Protein AF-A0A371G1U4-F1 (afdb_monomer_lite)

Organism: Mucuna pruriens (NCBI:txid157652)

Structure (mmCIF, N/CA/C/O backbone):
data_AF-A0A371G1U4-F1
#
_entry.id   AF-A0A371G1U4-F1
#
loop_
_atom_site.group_PDB
_atom_site.id
_atom_site.type_symbol
_atom_site.label_atom_id
_atom_site.label_alt_id
_atom_site.label_comp_id
_atom_site.label_asym_id
_atom_site.label_entity_id
_atom_site.label_seq_id
_atom_site.pdbx_PDB_ins_code
_atom_site.Cartn_x
_atom_site.Cartn_y
_atom_site.Cartn_z
_atom_site.occupancy
_atom_site.B_iso_or_equiv
_atom_site.auth_seq_id
_atom_site.auth_comp_id
_atom_site.auth_asym_id
_atom_site.auth_atom_id
_atom_site.pdbx_PDB_model_num
ATOM 1 N N . MET A 1 1 ? -24.565 3.440 28.692 1.00 75.19 1 MET A N 1
ATOM 2 C CA . MET A 1 1 ? -25.276 4.224 27.657 1.00 75.19 1 MET A CA 1
ATOM 3 C C . MET A 1 1 ? -24.361 4.629 26.493 1.00 75.19 1 MET A C 1
ATOM 5 O O . MET A 1 1 ? -24.638 4.225 25.372 1.00 75.19 1 MET A O 1
ATOM 9 N N . CYS A 1 2 ? -23.223 5.297 26.731 1.00 78.81 2 CYS A N 1
ATOM 10 C CA . CYS A 1 2 ? -22.341 5.821 25.668 1.00 78.81 2 CYS A CA 1
ATOM 11 C C . CYS A 1 2 ? -21.841 4.784 24.643 1.00 78.81 2 CYS A C 1
ATOM 13 O O . CYS A 1 2 ? -21.808 5.068 23.454 1.00 78.81 2 CYS A O 1
ATOM 15 N N . LEU A 1 3 ? -21.502 3.560 25.070 1.00 81.44 3 LEU A N 1
ATOM 16 C CA . LEU A 1 3 ? -21.032 2.504 24.158 1.00 81.44 3 LEU A CA 1
ATOM 17 C C . LEU A 1 3 ? -22.081 2.119 23.097 1.00 81.44 3 LEU A C 1
ATOM 19 O O . LEU A 1 3 ? -21.722 1.822 21.965 1.00 81.44 3 LEU A O 1
ATOM 23 N N . ILE A 1 4 ? -23.366 2.117 23.463 1.00 82.31 4 ILE A N 1
ATOM 24 C CA . ILE A 1 4 ? -24.468 1.759 22.555 1.00 82.31 4 ILE A CA 1
ATOM 25 C C . ILE A 1 4 ? -24.663 2.863 21.512 1.00 82.31 4 ILE A C 1
ATOM 27 O O . ILE A 1 4 ? -24.871 2.565 20.341 1.00 82.31 4 ILE A O 1
ATOM 31 N N . ILE A 1 5 ? -24.538 4.125 21.931 1.00 83.19 5 ILE A N 1
ATOM 32 C CA . ILE A 1 5 ? -24.633 5.294 21.048 1.00 83.19 5 ILE A CA 1
ATOM 33 C C . ILE A 1 5 ? -23.478 5.282 20.040 1.00 83.19 5 ILE A C 1
ATOM 35 O O . ILE A 1 5 ? -23.730 5.329 18.842 1.00 83.19 5 ILE A O 1
ATOM 39 N N . ILE A 1 6 ? -22.235 5.101 20.507 1.00 81.94 6 ILE A N 1
ATOM 40 C CA . ILE A 1 6 ? -21.044 5.042 19.641 1.00 81.94 6 ILE A CA 1
ATOM 41 C C . ILE A 1 6 ? -21.136 3.875 18.639 1.00 81.94 6 ILE A C 1
ATOM 43 O O . ILE A 1 6 ? -20.792 4.022 17.470 1.00 81.94 6 ILE A O 1
ATOM 47 N N . LYS A 1 7 ? -21.631 2.706 19.066 1.00 78.56 7 LYS A N 1
ATOM 48 C CA . LYS A 1 7 ? -21.824 1.554 18.168 1.00 78.56 7 LYS A CA 1
ATOM 49 C C . LYS A 1 7 ? -22.909 1.779 17.114 1.00 78.56 7 LYS A C 1
ATOM 51 O O . LYS A 1 7 ? -22.783 1.250 16.016 1.00 78.56 7 LYS A O 1
ATOM 56 N N . ARG A 1 8 ? -23.963 2.534 17.444 1.00 81.56 8 ARG A N 1
ATOM 57 C CA . ARG A 1 8 ? -25.035 2.901 16.504 1.00 81.56 8 ARG A CA 1
ATOM 58 C C . ARG A 1 8 ? -24.623 3.997 15.525 1.00 81.56 8 ARG A C 1
ATOM 60 O O . ARG A 1 8 ? -25.151 4.026 14.425 1.00 81.56 8 ARG A O 1
ATOM 67 N N . SER A 1 9 ? -23.696 4.879 15.903 1.00 79.69 9 SER A N 1
ATOM 68 C CA . SER A 1 9 ? -23.159 5.906 14.998 1.00 79.69 9 SER A CA 1
ATOM 69 C C . SER A 1 9 ? -22.166 5.361 13.967 1.00 79.69 9 SER A C 1
ATOM 71 O O . SER A 1 9 ? -21.823 6.061 13.022 1.00 79.69 9 SER A O 1
ATOM 73 N N . ILE A 1 10 ? -21.677 4.133 14.145 1.00 79.94 10 ILE A N 1
ATOM 74 C CA . ILE A 1 10 ? -20.788 3.475 13.185 1.00 79.94 10 ILE A CA 1
ATOM 75 C C . ILE A 1 10 ? -21.635 2.768 12.130 1.00 79.94 10 ILE A C 1
ATOM 77 O O . ILE A 1 10 ? -22.600 2.090 12.478 1.00 79.94 10 ILE A O 1
ATOM 81 N N . LEU A 1 11 ? -21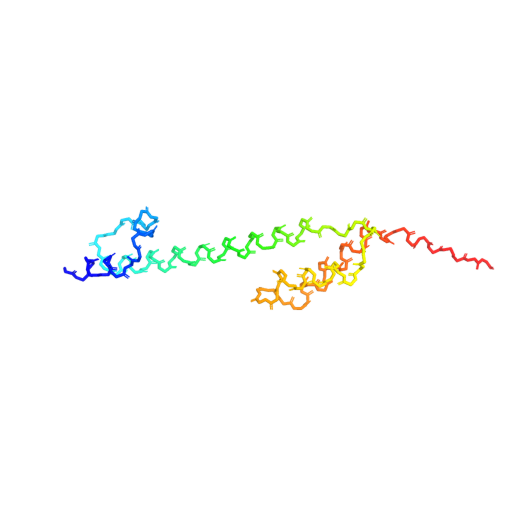.243 2.905 10.856 1.00 71.75 11 LEU A N 1
ATOM 82 C CA . LEU A 1 11 ? -21.889 2.230 9.727 1.00 71.75 11 LEU A CA 1
ATOM 83 C C . LEU A 1 11 ? -22.078 0.735 10.034 1.00 71.75 11 LEU A C 1
ATOM 85 O O . LEU A 1 11 ? -21.127 0.065 10.443 1.00 71.75 11 LEU A O 1
ATOM 89 N N . GLU A 1 12 ? -23.273 0.199 9.778 1.00 73.00 12 GLU A N 1
ATOM 90 C CA . GLU A 1 12 ? -23.602 -1.210 10.054 1.00 73.00 12 GLU A CA 1
ATOM 91 C C . GLU A 1 12 ? -22.614 -2.189 9.399 1.00 73.00 12 GLU A C 1
ATOM 93 O O . GLU A 1 12 ? -22.251 -3.197 10.004 1.00 73.00 12 GLU A O 1
ATOM 98 N N . ALA A 1 13 ? -22.074 -1.834 8.227 1.00 67.12 13 ALA A N 1
ATOM 99 C CA . ALA A 1 13 ? -21.056 -2.605 7.511 1.00 67.12 13 ALA A CA 1
ATOM 100 C C . ALA A 1 13 ? -19.767 -2.865 8.321 1.00 67.12 13 ALA A C 1
ATOM 102 O O . ALA A 1 13 ? -19.067 -3.842 8.060 1.00 67.12 13 ALA A O 1
ATOM 103 N N . PHE A 1 14 ? -19.453 -2.028 9.316 1.00 68.50 14 PHE A N 1
ATOM 104 C CA . PHE A 1 14 ? -18.262 -2.169 10.160 1.00 68.50 14 PHE A CA 1
ATOM 105 C C . PHE A 1 14 ? -18.549 -2.823 11.519 1.00 68.50 14 PHE A C 1
ATOM 107 O O . PHE A 1 14 ? -17.615 -3.157 12.249 1.00 68.50 14 PHE A O 1
ATOM 114 N N . GLN A 1 15 ? -19.817 -3.044 11.889 1.00 70.31 15 GLN A N 1
ATOM 115 C CA . GLN A 1 15 ? -20.154 -3.617 13.201 1.00 70.31 15 GLN A CA 1
ATOM 116 C C . GLN A 1 15 ? -19.622 -5.043 13.392 1.00 70.31 15 GLN A C 1
ATOM 118 O O . GLN A 1 15 ? -19.302 -5.418 14.521 1.00 70.31 15 GLN A O 1
ATOM 123 N N . GLY A 1 16 ? -19.508 -5.827 12.315 1.00 71.12 16 GLY A N 1
ATOM 124 C CA . GLY A 1 16 ? -18.978 -7.194 12.363 1.00 71.12 16 GLY A CA 1
ATOM 125 C C . GLY A 1 16 ? -17.452 -7.270 12.472 1.00 71.12 16 GLY A C 1
ATOM 126 O O . GLY A 1 16 ? -16.920 -8.247 12.994 1.00 71.12 16 GLY A O 1
ATOM 127 N N . SER A 1 17 ? -16.749 -6.235 12.013 1.00 72.25 17 SER A N 1
ATOM 128 C CA . SER A 1 17 ? -15.285 -6.188 11.916 1.00 72.25 17 SER A CA 1
ATOM 129 C C . SER A 1 17 ? -14.612 -5.583 13.153 1.00 72.25 17 SER A C 1
ATOM 131 O O . SER A 1 17 ? -13.418 -5.789 13.363 1.00 72.25 17 SER A O 1
ATOM 133 N N . ILE A 1 18 ? -15.359 -4.869 14.005 1.00 70.81 18 ILE A N 1
ATOM 134 C CA . ILE A 1 18 ? -14.806 -4.207 15.194 1.00 70.81 18 ILE A CA 1
ATOM 135 C C . ILE A 1 18 ? -14.816 -5.160 16.403 1.00 70.81 18 ILE A C 1
ATOM 137 O O . ILE A 1 18 ? -15.871 -5.682 16.780 1.00 70.81 18 ILE A O 1
ATOM 141 N N . PRO A 1 19 ? -13.679 -5.351 17.101 1.00 71.06 19 PRO A N 1
ATOM 142 C CA . PRO A 1 19 ? -13.620 -6.263 18.234 1.00 71.06 19 PRO A CA 1
ATOM 143 C C . PRO A 1 19 ? -14.512 -5.805 19.396 1.00 71.06 19 PRO A C 1
ATOM 145 O O . PRO A 1 19 ? -14.546 -4.625 19.762 1.00 71.06 19 PRO A O 1
ATOM 148 N N . LYS A 1 20 ? -15.179 -6.758 20.062 1.00 74.62 20 LYS A N 1
ATOM 149 C CA . LYS A 1 20 ? -16.008 -6.468 21.243 1.00 74.62 20 LYS A CA 1
ATOM 150 C C . LYS A 1 20 ? -15.188 -5.767 22.340 1.00 74.62 20 LYS A C 1
ATOM 152 O O . LYS A 1 20 ? -14.015 -6.069 22.600 1.00 74.62 20 LYS A O 1
ATOM 157 N N . SER A 1 21 ? -15.830 -4.823 23.017 1.00 79.00 21 SER A N 1
ATOM 158 C CA . SER A 1 21 ? -15.273 -4.097 24.155 1.00 79.00 21 SER A CA 1
ATOM 159 C C . SER A 1 21 ? -16.346 -3.866 25.216 1.00 79.00 21 SER A C 1
ATOM 161 O O . SER A 1 21 ? -17.538 -3.772 24.921 1.00 79.00 21 SER A O 1
ATOM 163 N N . GLN A 1 22 ? -15.893 -3.804 26.466 1.00 82.25 22 GLN A N 1
ATOM 164 C CA . GLN A 1 22 ? -16.744 -3.710 27.652 1.00 82.25 22 GLN A CA 1
ATOM 165 C C . GLN A 1 22 ? -16.959 -2.254 28.105 1.00 82.25 22 GLN A C 1
ATOM 167 O O . GLN A 1 22 ? -17.875 -1.971 28.867 1.00 82.25 22 GLN A O 1
ATOM 172 N N . SER A 1 23 ? -16.135 -1.315 27.620 1.00 86.06 23 SER A N 1
ATOM 173 C CA . SER A 1 23 ? -16.239 0.117 27.919 1.00 86.06 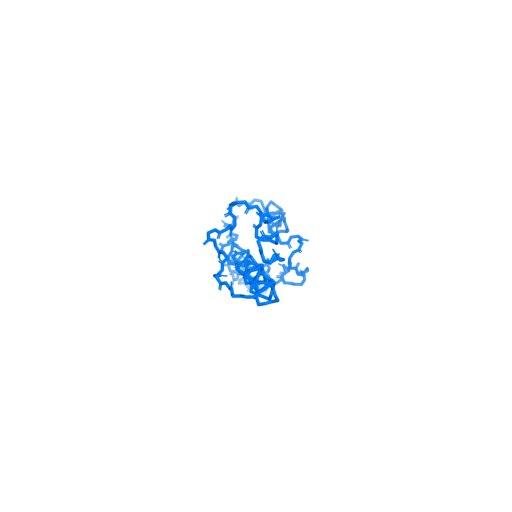23 SER A CA 1
ATOM 174 C C . SER A 1 23 ? -16.103 0.971 26.658 1.00 86.06 23 SER A C 1
ATOM 176 O O . SER A 1 23 ? -15.425 0.585 25.704 1.00 86.06 23 SER A O 1
ATOM 178 N N . ALA A 1 24 ? -16.722 2.156 26.670 1.00 83.69 24 ALA A N 1
ATOM 179 C CA . ALA A 1 24 ? -16.670 3.114 25.561 1.00 83.69 24 ALA A CA 1
ATOM 180 C C . ALA A 1 24 ? -15.232 3.550 25.233 1.00 83.69 24 ALA A C 1
ATOM 182 O O . ALA A 1 24 ? -14.843 3.567 24.073 1.00 83.69 24 ALA A O 1
ATOM 183 N N . ARG A 1 25 ? -14.401 3.803 26.251 1.00 85.88 25 ARG A N 1
ATOM 184 C CA . ARG A 1 25 ? -12.993 4.175 26.046 1.00 85.88 25 ARG A CA 1
ATOM 185 C C . ARG A 1 25 ? -12.195 3.063 25.360 1.00 85.88 25 ARG A C 1
ATOM 187 O O . ARG A 1 25 ? -11.500 3.321 24.387 1.00 85.88 25 ARG A O 1
ATOM 194 N N . LYS A 1 26 ? -12.333 1.811 25.819 1.00 86.94 26 LYS A N 1
ATOM 195 C CA . LYS A 1 26 ? -11.669 0.656 25.184 1.00 86.94 26 LYS A CA 1
ATOM 196 C C . LYS A 1 26 ? -12.181 0.414 23.763 1.00 86.94 26 LYS A C 1
ATOM 198 O O . LYS A 1 26 ? -11.428 -0.072 22.931 1.00 86.94 26 LYS A O 1
ATOM 203 N N . PHE A 1 27 ? -13.452 0.716 23.497 1.00 85.56 27 PHE A N 1
ATOM 204 C CA . PHE A 1 27 ? -14.015 0.649 22.152 1.00 85.56 27 PHE A CA 1
ATOM 205 C C .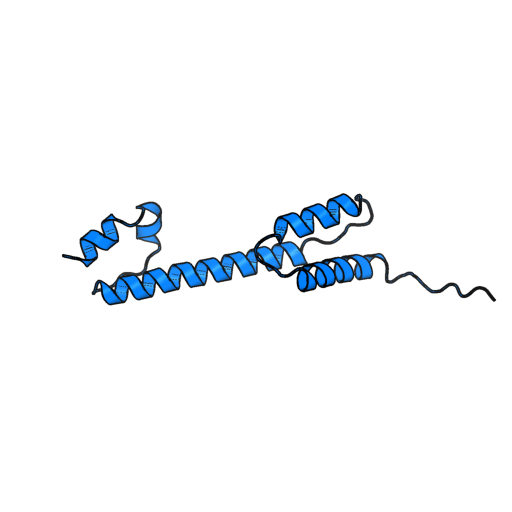 PHE A 1 27 ? -13.324 1.626 21.203 1.00 85.56 27 PHE A C 1
ATOM 207 O O . PHE A 1 27 ? -12.851 1.195 20.161 1.00 85.56 27 PHE A O 1
ATOM 214 N N . LEU A 1 28 ? -13.221 2.901 21.589 1.00 85.19 28 LEU A N 1
ATOM 215 C CA . LEU A 1 28 ? -12.608 3.938 20.757 1.00 85.19 28 LEU A CA 1
ATOM 216 C C . LEU A 1 28 ? -11.139 3.634 20.451 1.00 85.19 28 LEU A C 1
ATOM 218 O O . LEU A 1 28 ? -10.747 3.706 19.296 1.00 85.19 28 LEU A O 1
ATOM 222 N N . ILE A 1 29 ? -10.368 3.183 21.447 1.00 86.94 29 ILE A N 1
ATOM 223 C CA . ILE A 1 29 ? -8.962 2.788 21.244 1.00 86.94 29 ILE A CA 1
ATOM 224 C C . ILE A 1 29 ? -8.853 1.645 20.222 1.00 86.94 29 ILE A C 1
ATOM 226 O O . ILE A 1 29 ? -8.019 1.684 19.325 1.00 86.94 29 ILE A O 1
ATOM 230 N N . LYS A 1 30 ? -9.703 0.615 20.336 1.00 83.44 30 LYS A N 1
ATOM 231 C CA . LYS A 1 30 ? -9.703 -0.511 19.387 1.00 83.44 30 LYS A CA 1
ATOM 232 C C . LYS A 1 30 ? -10.186 -0.104 17.997 1.00 83.44 30 LYS A C 1
ATOM 234 O O . LYS A 1 30 ? -9.711 -0.654 17.012 1.00 83.44 30 LYS A O 1
ATOM 239 N N . PHE A 1 31 ? -11.146 0.812 17.930 1.00 82.88 31 PHE A N 1
ATOM 240 C CA . PHE A 1 31 ? -11.664 1.354 16.683 1.00 82.88 31 PHE A CA 1
ATOM 241 C C . PHE A 1 31 ? -10.562 2.116 15.947 1.00 82.88 31 PHE A C 1
ATOM 243 O O . PHE A 1 31 ? -10.247 1.772 14.819 1.00 82.88 31 PHE A O 1
ATOM 250 N N . GLU A 1 32 ? -9.893 3.051 16.617 1.00 83.62 32 GLU A N 1
ATOM 251 C CA . GLU A 1 32 ? -8.739 3.777 16.080 1.00 83.62 32 GLU A CA 1
ATOM 252 C C . GLU A 1 32 ? -7.645 2.820 15.580 1.00 83.62 32 GLU A C 1
ATOM 254 O O . GLU A 1 32 ? -7.251 2.888 14.419 1.00 83.62 32 GLU A O 1
ATOM 259 N N . GLN A 1 33 ? -7.245 1.842 16.402 1.00 83.75 33 GLN A N 1
ATOM 260 C CA . GLN A 1 33 ? -6.264 0.823 16.011 1.00 83.75 33 GLN A CA 1
ATOM 261 C C . GLN A 1 33 ? -6.686 0.020 14.775 1.00 83.75 33 GLN A C 1
ATOM 263 O O . GLN A 1 33 ? -5.844 -0.274 13.929 1.00 83.75 33 GLN A O 1
ATOM 268 N N . PHE A 1 34 ? -7.966 -0.340 14.658 1.00 81.62 34 PHE A N 1
ATOM 269 C CA . PHE A 1 34 ? -8.490 -1.057 13.496 1.00 81.62 34 PHE A CA 1
ATOM 270 C C . PHE A 1 34 ? -8.318 -0.236 12.211 1.00 81.62 34 PHE A C 1
ATOM 272 O O . PHE A 1 34 ? -7.827 -0.769 11.216 1.00 81.62 34 PHE A O 1
ATOM 279 N N . PHE A 1 35 ? -8.627 1.064 12.245 1.00 75.88 35 PHE A N 1
ATOM 280 C CA . PHE A 1 35 ? -8.419 1.954 11.098 1.00 75.88 35 PHE A CA 1
ATOM 281 C C . PHE A 1 35 ? -6.935 2.161 10.784 1.00 75.88 35 PHE A C 1
ATOM 283 O O . PHE A 1 35 ? -6.559 2.064 9.621 1.00 75.88 35 PHE A O 1
ATOM 290 N N . THR A 1 36 ? -6.074 2.330 11.791 1.00 80.31 36 THR A N 1
ATOM 291 C CA . THR A 1 36 ? -4.621 2.450 11.576 1.00 80.31 36 THR A CA 1
ATOM 292 C C . THR A 1 36 ? -4.008 1.176 10.979 1.00 80.31 36 THR A C 1
ATOM 294 O O . THR A 1 36 ? -3.099 1.249 10.152 1.00 80.31 36 THR A O 1
ATOM 297 N N . ILE A 1 37 ? -4.475 -0.013 11.382 1.00 75.75 37 ILE A N 1
ATOM 298 C CA . ILE A 1 37 ? -4.032 -1.288 10.791 1.00 75.75 37 ILE A CA 1
ATOM 299 C C . ILE A 1 37 ? -4.483 -1.383 9.332 1.00 75.75 37 ILE A C 1
ATOM 301 O O . ILE A 1 37 ? -3.688 -1.781 8.481 1.00 75.75 37 ILE A O 1
ATOM 305 N N . ASN A 1 38 ? -5.727 -0.999 9.038 1.00 75.69 38 ASN A N 1
ATOM 306 C CA . ASN A 1 38 ? -6.246 -1.006 7.674 1.00 75.69 38 ASN A CA 1
ATOM 307 C C . ASN A 1 38 ? -5.495 -0.018 6.772 1.00 75.69 38 ASN A C 1
ATOM 309 O O . ASN A 1 38 ? -5.101 -0.395 5.676 1.00 75.69 38 ASN A O 1
ATOM 313 N N . GLU A 1 39 ? -5.210 1.192 7.253 1.00 80.25 39 GLU A N 1
ATOM 314 C CA . GLU A 1 39 ? -4.417 2.193 6.531 1.00 80.25 39 GLU A CA 1
ATOM 315 C C . GLU A 1 39 ? -3.011 1.662 6.204 1.00 80.25 39 GLU A C 1
ATOM 317 O O . GLU A 1 39 ? -2.556 1.733 5.062 1.00 80.25 39 GLU A O 1
ATOM 322 N N . LYS A 1 40 ? -2.343 1.013 7.170 1.00 80.31 40 LYS A N 1
ATOM 323 C CA . LYS A 1 40 ? -1.057 0.337 6.926 1.00 80.31 40 LYS A CA 1
ATOM 324 C C . LYS A 1 40 ? -1.180 -0.789 5.898 1.00 80.31 40 LYS A C 1
ATOM 326 O O . LYS A 1 40 ? -0.304 -0.929 5.046 1.00 80.31 40 LYS A O 1
ATOM 331 N N . ALA A 1 41 ? -2.240 -1.592 5.964 1.00 81.38 41 ALA A N 1
ATOM 332 C CA . ALA A 1 41 ? -2.480 -2.673 5.011 1.00 81.38 41 ALA A CA 1
ATOM 333 C C . ALA A 1 41 ? -2.744 -2.140 3.593 1.00 81.38 41 ALA A C 1
ATOM 335 O O . ALA A 1 41 ? -2.267 -2.727 2.620 1.00 81.38 41 ALA A O 1
ATOM 336 N N . GLU A 1 42 ? -3.444 -1.013 3.465 1.00 83.38 42 GLU A N 1
ATOM 337 C CA . GLU A 1 42 ? -3.676 -0.330 2.193 1.00 83.38 42 GLU A CA 1
ATOM 338 C C . GLU A 1 42 ? -2.372 0.185 1.581 1.00 83.38 42 GLU A C 1
ATOM 340 O O . GLU A 1 42 ? -2.106 -0.096 0.409 1.00 83.38 42 GLU A O 1
ATOM 345 N N . VAL A 1 43 ? -1.521 0.840 2.379 1.00 85.50 43 VAL A N 1
ATOM 346 C CA . VAL A 1 43 ? -0.191 1.295 1.941 1.00 85.50 43 VAL A CA 1
ATOM 347 C C . VAL A 1 43 ? 0.681 0.107 1.517 1.00 85.50 43 VAL A C 1
ATOM 349 O O . VAL A 1 43 ? 1.288 0.138 0.447 1.00 85.50 43 VAL A O 1
ATOM 352 N N . ILE A 1 44 ? 0.710 -0.985 2.292 1.00 86.00 44 ILE A N 1
ATOM 353 C CA . ILE A 1 44 ? 1.467 -2.202 1.941 1.00 86.00 44 ILE A CA 1
ATOM 354 C C . ILE A 1 44 ? 0.944 -2.825 0.637 1.00 86.00 44 ILE A C 1
ATOM 356 O O . ILE A 1 44 ? 1.734 -3.225 -0.219 1.00 86.00 44 ILE A O 1
ATOM 360 N N . ASN A 1 45 ? -0.375 -2.887 0.447 1.00 88.50 45 ASN A N 1
ATOM 361 C CA . ASN A 1 45 ? -0.985 -3.410 -0.776 1.00 88.50 45 ASN A CA 1
ATOM 362 C C . ASN A 1 45 ? -0.655 -2.536 -1.997 1.00 88.50 45 ASN A C 1
ATOM 364 O O . ASN A 1 45 ? -0.372 -3.051 -3.081 1.00 88.50 45 ASN A O 1
ATOM 368 N N . LEU A 1 46 ? -0.656 -1.211 -1.836 1.00 87.69 46 LEU A N 1
ATOM 369 C CA . LEU A 1 46 ? -0.264 -0.284 -2.897 1.00 87.69 46 LEU A CA 1
ATOM 370 C C . LEU A 1 46 ? 1.226 -0.406 -3.232 1.00 87.69 46 LEU A C 1
ATOM 372 O O . LEU A 1 46 ? 1.567 -0.494 -4.412 1.00 87.69 46 LEU A O 1
ATOM 376 N N . LEU A 1 47 ? 2.095 -0.553 -2.230 1.00 86.50 47 LEU A N 1
ATOM 377 C CA . LEU A 1 47 ? 3.516 -0.834 -2.439 1.00 86.50 47 LEU A CA 1
ATOM 378 C C . LEU A 1 47 ? 3.732 -2.163 -3.182 1.00 86.50 47 LEU A C 1
ATOM 380 O O . LEU A 1 47 ? 4.503 -2.222 -4.140 1.00 86.50 47 LEU A O 1
ATOM 384 N N . ALA A 1 48 ? 3.009 -3.220 -2.804 1.00 88.06 48 ALA A N 1
ATOM 385 C CA . ALA A 1 48 ? 3.075 -4.513 -3.482 1.00 88.06 48 ALA A CA 1
ATOM 386 C C . ALA A 1 48 ? 2.641 -4.410 -4.957 1.00 88.06 48 ALA A C 1
ATOM 388 O O . ALA A 1 48 ? 3.286 -4.987 -5.838 1.00 88.06 48 ALA A O 1
ATOM 389 N N . LYS A 1 49 ? 1.590 -3.631 -5.251 1.00 88.25 49 LYS A N 1
ATOM 390 C CA . LYS A 1 49 ? 1.154 -3.346 -6.629 1.00 88.25 49 LYS A CA 1
ATOM 391 C C . LYS A 1 49 ? 2.215 -2.578 -7.416 1.00 88.25 49 LYS A C 1
ATOM 393 O O . LYS A 1 49 ? 2.471 -2.951 -8.559 1.00 88.25 49 LYS A O 1
ATOM 398 N N . LEU A 1 50 ? 2.851 -1.567 -6.818 1.00 87.69 50 LEU A N 1
ATOM 399 C CA . LEU A 1 50 ? 3.939 -0.812 -7.453 1.00 87.69 50 LEU A CA 1
ATOM 400 C C . LEU A 1 50 ? 5.118 -1.719 -7.808 1.00 87.69 50 LEU A C 1
ATOM 402 O O . LEU A 1 50 ? 5.555 -1.723 -8.952 1.00 87.69 50 LEU A O 1
ATOM 406 N N . ILE A 1 51 ? 5.590 -2.540 -6.868 1.00 84.62 51 ILE A N 1
ATOM 407 C CA . ILE A 1 51 ? 6.725 -3.452 -7.094 1.00 84.62 51 ILE A CA 1
ATOM 408 C C . ILE A 1 51 ? 6.384 -4.524 -8.147 1.00 84.62 51 ILE A C 1
ATOM 410 O O . ILE A 1 51 ? 7.235 -4.931 -8.939 1.00 84.62 51 ILE A O 1
ATOM 414 N N . SER A 1 52 ? 5.130 -4.983 -8.185 1.00 85.44 52 SER A N 1
ATOM 415 C CA . SER A 1 52 ? 4.654 -5.955 -9.178 1.00 85.44 52 SER A CA 1
ATOM 416 C C . SER A 1 52 ? 4.513 -5.355 -10.585 1.00 85.44 52 SER A C 1
ATOM 418 O O . SER A 1 52 ? 4.636 -6.068 -11.590 1.00 85.44 52 SER A O 1
ATOM 420 N N . MET A 1 53 ? 4.281 -4.042 -10.691 1.00 84.31 53 MET A N 1
ATOM 421 C CA . MET A 1 53 ? 4.239 -3.340 -11.971 1.00 84.31 53 MET A CA 1
ATOM 422 C C . MET A 1 53 ? 5.637 -3.269 -12.583 1.00 84.31 53 MET A C 1
ATOM 424 O O . MET A 1 53 ? 6.378 -2.321 -12.390 1.00 84.31 53 MET A O 1
ATOM 428 N N . LYS A 1 54 ? 5.974 -4.268 -13.398 1.00 80.44 54 LYS A N 1
ATOM 429 C CA . LYS A 1 54 ? 7.178 -4.241 -14.233 1.00 80.44 54 LYS A CA 1
ATOM 430 C C . LYS A 1 54 ? 6.908 -3.516 -15.547 1.00 80.44 54 LYS A C 1
ATOM 432 O O . LYS A 1 54 ? 5.867 -3.725 -16.190 1.00 80.44 54 LYS A O 1
ATOM 437 N N . TYR A 1 55 ? 7.875 -2.714 -15.990 1.00 80.94 55 TYR A N 1
ATOM 438 C CA . TYR A 1 55 ? 7.942 -2.308 -17.391 1.00 80.94 55 TYR A CA 1
ATOM 439 C C . TYR A 1 55 ? 8.037 -3.577 -18.257 1.00 80.94 55 TYR A C 1
ATOM 441 O O . TYR A 1 55 ? 8.550 -4.591 -17.802 1.00 80.94 55 TYR A O 1
ATOM 449 N N . LYS A 1 56 ? 7.456 -3.572 -19.463 1.00 77.94 56 LYS A N 1
ATOM 450 C CA . LYS A 1 56 ? 7.414 -4.759 -20.349 1.00 77.94 56 LYS A CA 1
ATOM 451 C C . LYS A 1 56 ? 8.101 -4.529 -21.698 1.00 77.94 56 LYS A C 1
ATOM 453 O O . LYS A 1 56 ? 7.833 -5.270 -22.641 1.00 77.94 56 LYS A O 1
ATOM 458 N N . GLY A 1 57 ? 8.898 -3.466 -21.842 1.00 68.94 57 GLY A N 1
ATOM 459 C CA . GLY A 1 57 ? 9.624 -3.112 -23.075 1.00 68.94 57 GLY A CA 1
ATOM 460 C C . GLY A 1 57 ? 8.755 -2.633 -24.251 1.00 68.94 57 GLY A C 1
ATOM 461 O O . GLY A 1 57 ? 9.138 -1.717 -24.963 1.00 68.94 57 GLY A O 1
ATOM 462 N N . LYS A 1 58 ? 7.562 -3.212 -24.440 1.00 67.69 58 LYS A N 1
ATOM 463 C CA . LYS A 1 58 ? 6.668 -3.004 -25.596 1.00 67.69 58 LYS A CA 1
ATOM 464 C C . LYS A 1 58 ? 5.643 -1.874 -25.429 1.00 67.69 58 LYS A C 1
ATOM 466 O O . LYS A 1 58 ? 4.908 -1.574 -26.364 1.00 67.69 58 LYS A O 1
ATOM 471 N N . ARG A 1 59 ? 5.502 -1.292 -24.233 1.00 66.50 59 ARG A N 1
ATOM 472 C CA . ARG A 1 59 ? 4.528 -0.215 -23.958 1.00 66.50 59 ARG A CA 1
ATOM 473 C C . ARG A 1 59 ? 5.221 1.139 -23.981 1.00 66.50 59 ARG A C 1
ATOM 475 O O . ARG A 1 59 ? 6.339 1.245 -23.506 1.00 66.50 59 ARG A O 1
ATOM 482 N N . ASN A 1 60 ? 4.514 2.176 -24.437 1.00 81.44 60 ASN A N 1
ATOM 483 C CA . ASN A 1 60 ? 4.987 3.557 -24.351 1.00 81.44 60 ASN A CA 1
ATOM 484 C C . ASN A 1 60 ? 5.407 3.889 -22.903 1.00 81.44 60 ASN A C 1
ATOM 486 O O . ASN A 1 60 ? 4.578 3.841 -21.986 1.00 81.44 60 ASN A O 1
ATOM 490 N N . ILE A 1 61 ? 6.686 4.227 -22.731 1.00 82.75 61 ILE A N 1
ATOM 491 C CA . ILE A 1 61 ? 7.330 4.606 -21.469 1.00 82.75 61 ILE A CA 1
ATOM 492 C C . ILE A 1 61 ? 6.538 5.670 -20.704 1.00 82.75 61 ILE A C 1
ATOM 494 O O . ILE A 1 61 ? 6.301 5.526 -19.506 1.00 82.75 61 ILE A O 1
ATOM 498 N N . ARG A 1 62 ? 5.989 6.664 -21.409 1.00 86.12 62 ARG A N 1
ATOM 499 C CA . ARG A 1 62 ? 5.166 7.729 -20.821 1.00 86.12 62 ARG A CA 1
ATOM 500 C C . ARG A 1 62 ? 3.898 7.180 -20.169 1.00 86.12 62 ARG A C 1
ATOM 502 O O . ARG A 1 62 ? 3.519 7.608 -19.085 1.00 86.12 62 ARG A O 1
ATOM 509 N N . LYS A 1 63 ? 3.253 6.193 -20.802 1.00 86.88 63 LYS A N 1
ATOM 510 C CA . LYS A 1 63 ? 2.042 5.541 -20.272 1.00 86.88 63 LYS A CA 1
ATOM 511 C C . LYS A 1 63 ? 2.357 4.660 -19.063 1.00 86.88 63 LYS A C 1
ATOM 513 O O . LYS A 1 63 ? 1.499 4.486 -18.203 1.00 86.88 63 LYS A O 1
ATOM 518 N N . TYR A 1 64 ? 3.557 4.086 -19.011 1.00 87.06 64 TYR A N 1
ATOM 519 C CA . TYR A 1 64 ? 4.032 3.347 -17.845 1.00 87.06 64 TYR A CA 1
ATOM 520 C C . TYR A 1 64 ? 4.262 4.286 -16.654 1.00 87.06 64 TYR A C 1
ATOM 522 O O . TYR A 1 64 ? 3.646 4.078 -15.612 1.00 87.06 64 TYR A O 1
ATOM 530 N N . ILE A 1 65 ? 5.038 5.358 -16.848 1.00 86.19 65 ILE A N 1
ATOM 531 C CA . ILE A 1 65 ? 5.333 6.363 -15.814 1.00 86.19 65 ILE A CA 1
ATOM 532 C C . ILE A 1 65 ? 4.040 6.996 -15.287 1.00 86.19 65 ILE A C 1
ATOM 534 O O . ILE A 1 65 ? 3.821 7.015 -14.083 1.00 86.19 65 ILE A O 1
ATOM 538 N N . MET A 1 66 ? 3.122 7.403 -16.172 1.00 88.25 66 MET A N 1
ATOM 539 C CA . MET A 1 66 ? 1.833 7.979 -15.767 1.00 88.25 66 MET A CA 1
ATOM 540 C C . MET A 1 66 ? 1.000 7.013 -14.913 1.00 88.25 66 MET A C 1
ATOM 542 O O . MET A 1 66 ? 0.388 7.423 -13.933 1.00 88.25 66 MET A O 1
ATOM 546 N N . LYS A 1 67 ? 0.981 5.717 -15.251 1.00 87.25 67 LYS A N 1
ATOM 547 C CA . LYS A 1 67 ? 0.276 4.720 -14.433 1.00 87.25 67 LYS A CA 1
ATOM 548 C C . LYS A 1 67 ? 0.935 4.512 -13.072 1.00 87.25 67 LYS A C 1
ATOM 550 O O . LYS A 1 67 ? 0.213 4.330 -12.100 1.00 87.25 67 LYS A O 1
ATOM 555 N N . MET A 1 68 ? 2.265 4.529 -13.018 1.00 87.44 68 MET A N 1
ATOM 556 C CA . MET A 1 68 ? 3.027 4.405 -11.776 1.00 87.44 68 MET A CA 1
ATOM 557 C C . MET A 1 68 ? 2.760 5.607 -10.857 1.00 87.44 68 MET A C 1
ATOM 559 O O . MET A 1 68 ? 2.378 5.417 -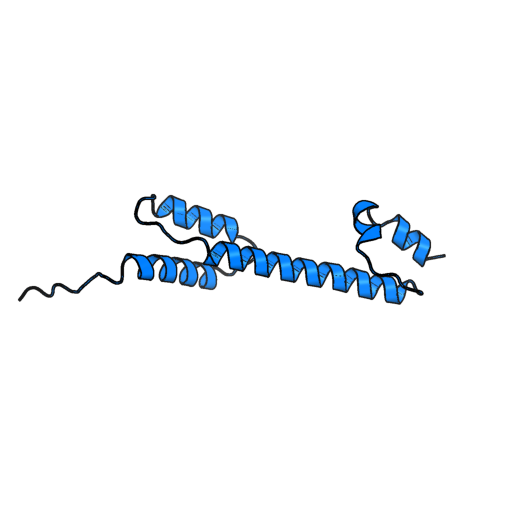9.707 1.00 87.44 68 MET A O 1
ATOM 563 N N . SER A 1 69 ? 2.851 6.833 -11.390 1.00 85.69 69 SER A N 1
ATOM 564 C CA . SER A 1 69 ? 2.534 8.067 -10.658 1.00 85.69 69 SER A CA 1
ATOM 565 C C . SER A 1 69 ? 1.088 8.104 -10.184 1.00 85.69 69 SER A C 1
ATOM 567 O O . SER A 1 69 ? 0.856 8.395 -9.020 1.00 85.69 69 SER A O 1
ATOM 569 N N . ASN A 1 70 ? 0.112 7.751 -11.027 1.00 88.19 70 ASN A N 1
ATOM 570 C CA . ASN A 1 70 ? -1.297 7.730 -10.614 1.00 88.19 70 ASN A CA 1
ATOM 571 C C . ASN A 1 70 ? -1.562 6.743 -9.469 1.00 88.19 70 ASN A C 1
ATOM 573 O O . ASN A 1 70 ? -2.454 6.971 -8.662 1.00 88.19 70 ASN A O 1
ATOM 577 N N . LEU A 1 71 ? -0.814 5.638 -9.407 1.00 86.06 71 LEU A N 1
ATOM 578 C CA . LEU A 1 71 ? -0.968 4.645 -8.346 1.00 86.06 71 LEU A CA 1
ATOM 579 C C . LEU A 1 71 ? -0.289 5.071 -7.033 1.00 86.06 71 LEU A C 1
ATOM 581 O O . LEU A 1 71 ? -0.614 4.536 -5.978 1.00 86.06 71 LEU A O 1
ATOM 585 N N . ALA A 1 72 ? 0.635 6.029 -7.095 1.00 82.12 72 ALA A N 1
ATOM 586 C CA . ALA A 1 72 ? 1.434 6.478 -5.963 1.00 82.12 72 ALA A CA 1
ATOM 587 C C . ALA A 1 72 ? 1.129 7.910 -5.493 1.00 82.12 72 ALA A C 1
ATOM 589 O O . ALA A 1 72 ? 1.629 8.296 -4.437 1.00 82.12 72 ALA A O 1
ATOM 590 N N . SER A 1 73 ? 0.313 8.671 -6.239 1.00 71.31 73 SER A N 1
ATOM 591 C CA . SER A 1 73 ? 0.262 10.145 -6.216 1.00 71.31 73 SER A CA 1
ATOM 592 C C . SER A 1 73 ? 0.034 10.789 -4.850 1.00 71.31 73 SER A C 1
ATOM 594 O O . SER A 1 73 ? 0.351 11.960 -4.689 1.00 71.31 73 SER A O 1
ATOM 596 N N . ASN A 1 74 ? -0.511 10.052 -3.878 1.00 68.06 74 ASN A N 1
ATOM 597 C CA . ASN A 1 74 ? -0.904 10.600 -2.580 1.00 68.06 74 ASN A CA 1
ATOM 598 C C . ASN A 1 74 ? -0.353 9.806 -1.381 1.00 68.06 74 ASN A C 1
ATOM 600 O O . ASN A 1 74 ? -0.663 10.151 -0.246 1.00 68.06 74 ASN A O 1
ATOM 604 N N . GLN A 1 75 ? 0.403 8.725 -1.607 1.00 77.44 75 GLN A N 1
ATOM 605 C CA . GLN A 1 75 ? 0.866 7.836 -0.526 1.00 77.44 75 GLN A CA 1
ATOM 606 C C . GLN A 1 75 ? 2.378 7.625 -0.484 1.00 77.44 75 GLN A C 1
ATOM 608 O O . GLN A 1 75 ? 2.899 7.214 0.551 1.00 77.44 75 GLN A O 1
ATOM 613 N N . PHE A 1 76 ? 3.093 7.909 -1.573 1.00 79.56 76 PHE A N 1
ATOM 614 C CA . PHE A 1 76 ? 4.538 7.720 -1.637 1.00 79.56 76 PHE A CA 1
ATOM 615 C C . PHE A 1 76 ? 5.225 8.985 -2.143 1.00 79.56 76 PHE A C 1
ATOM 617 O O . PHE A 1 76 ? 4.708 9.669 -3.023 1.00 79.56 76 PHE A O 1
ATOM 624 N N . GLY A 1 77 ? 6.398 9.283 -1.582 1.00 80.75 77 GLY A N 1
ATOM 625 C CA . GLY A 1 77 ? 7.212 10.419 -2.007 1.00 80.75 77 GLY A CA 1
ATOM 626 C C . GLY A 1 77 ? 7.762 10.250 -3.426 1.00 80.75 77 GLY A C 1
ATOM 627 O O . GLY A 1 77 ? 7.961 9.128 -3.906 1.00 80.75 77 GLY A O 1
ATOM 628 N N . GLU A 1 78 ? 8.046 11.379 -4.074 1.00 81.25 78 GLU A N 1
ATOM 629 C CA . GLU A 1 78 ? 8.613 11.445 -5.427 1.00 81.25 78 GLU A CA 1
ATOM 630 C C . GLU A 1 78 ? 9.924 10.653 -5.545 1.00 81.25 78 GLU A C 1
ATOM 632 O O . GLU A 1 78 ? 10.129 9.944 -6.532 1.00 81.25 78 GLU A O 1
ATOM 637 N N . ASP A 1 79 ? 10.755 10.671 -4.499 1.00 84.06 79 ASP A N 1
ATOM 638 C CA . ASP A 1 79 ? 12.010 9.916 -4.444 1.00 84.06 79 ASP A CA 1
ATOM 639 C C . ASP A 1 79 ? 11.788 8.404 -4.559 1.00 84.06 79 ASP A C 1
ATOM 641 O O . ASP A 1 79 ? 12.475 7.727 -5.328 1.00 84.06 79 ASP A O 1
ATOM 645 N N . LEU A 1 80 ? 10.803 7.854 -3.840 1.00 83.88 80 LEU A N 1
ATOM 646 C CA . LEU A 1 80 ? 10.491 6.423 -3.888 1.00 83.88 80 LEU A CA 1
ATOM 647 C C . LEU A 1 80 ? 9.987 6.028 -5.282 1.00 83.88 80 LEU A C 1
ATOM 649 O O . LEU A 1 80 ? 10.377 4.990 -5.821 1.00 83.88 80 LEU A O 1
ATOM 653 N N . LEU A 1 81 ? 9.146 6.876 -5.879 1.00 83.38 81 LEU A N 1
ATOM 654 C CA . LEU A 1 81 ? 8.648 6.699 -7.240 1.00 83.38 81 LEU A CA 1
ATOM 655 C C . LEU A 1 81 ? 9.784 6.692 -8.262 1.00 83.38 81 LEU A C 1
ATOM 657 O O . LEU A 1 81 ? 9.847 5.784 -9.090 1.00 83.38 81 LEU A O 1
ATOM 661 N N . MET A 1 82 ? 10.696 7.660 -8.178 1.00 85.38 82 MET A N 1
ATOM 662 C CA . MET A 1 82 ? 11.887 7.747 -9.024 1.00 85.38 82 MET A CA 1
ATOM 663 C C . MET A 1 82 ? 12.736 6.475 -8.931 1.00 85.38 82 MET A C 1
ATOM 665 O O . MET A 1 82 ? 13.079 5.891 -9.961 1.00 85.38 82 MET A O 1
ATOM 669 N N . HIS A 1 83 ? 13.002 5.987 -7.716 1.00 85.56 83 HIS A N 1
ATOM 670 C CA . HIS A 1 83 ? 13.762 4.752 -7.503 1.00 85.56 83 HIS A CA 1
ATOM 671 C C . HIS A 1 83 ? 13.046 3.525 -8.089 1.00 85.56 83 HIS A C 1
ATOM 673 O O . HIS A 1 83 ? 13.658 2.737 -8.810 1.00 85.56 83 HIS A O 1
ATOM 679 N N . LEU A 1 84 ? 11.740 3.371 -7.851 1.00 84.31 84 LEU A N 1
ATOM 680 C CA . LEU A 1 84 ? 10.935 2.266 -8.391 1.00 84.31 84 LEU A CA 1
ATOM 681 C C . LEU A 1 84 ? 10.903 2.255 -9.925 1.00 84.31 84 LEU A C 1
ATOM 683 O O . LEU A 1 84 ? 11.029 1.199 -10.559 1.00 84.31 84 LEU A O 1
ATOM 687 N N . VAL A 1 85 ? 10.747 3.433 -10.527 1.00 84.44 85 VAL A N 1
ATOM 688 C CA . VAL A 1 85 ? 10.770 3.615 -11.978 1.00 84.44 85 VAL A CA 1
ATOM 689 C C . VAL A 1 85 ? 12.147 3.236 -12.529 1.00 84.44 85 VAL A C 1
ATOM 691 O O . VAL A 1 85 ? 12.218 2.427 -13.454 1.00 84.44 85 VAL A O 1
ATOM 694 N N . LEU A 1 86 ? 13.234 3.722 -11.921 1.00 84.25 86 LEU A N 1
ATOM 695 C CA . LEU A 1 86 ? 14.605 3.418 -12.333 1.00 84.25 86 LEU A CA 1
ATOM 696 C C . LEU A 1 86 ? 14.927 1.919 -12.249 1.00 84.25 86 LEU A C 1
ATOM 698 O O . LEU A 1 86 ? 15.437 1.357 -13.214 1.00 84.25 86 LEU A O 1
ATOM 702 N N . ILE A 1 87 ? 14.574 1.241 -11.152 1.00 83.06 87 ILE A N 1
ATOM 703 C CA . ILE A 1 87 ? 14.785 -0.212 -10.980 1.00 83.06 87 ILE A CA 1
ATOM 704 C C . ILE A 1 87 ? 14.031 -1.009 -12.059 1.00 83.06 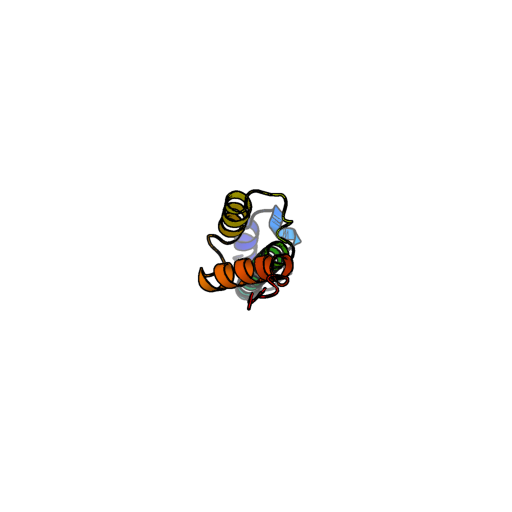87 ILE A C 1
ATOM 706 O O . ILE A 1 87 ? 14.558 -1.956 -12.655 1.00 83.06 87 ILE A O 1
ATOM 710 N N . SER A 1 88 ? 12.802 -0.594 -12.367 1.00 79.25 88 SER A N 1
ATOM 711 C CA . SER A 1 88 ? 11.990 -1.208 -13.425 1.00 79.25 88 SER A CA 1
ATOM 712 C C . SER A 1 88 ? 12.578 -1.004 -14.823 1.00 79.25 88 SER A C 1
ATOM 714 O O . SER A 1 88 ? 12.365 -1.834 -15.706 1.00 79.25 88 SER A O 1
ATOM 716 N N . PHE A 1 89 ? 13.318 0.087 -15.033 1.00 78.06 89 PHE A N 1
ATOM 717 C CA . PHE A 1 89 ? 14.041 0.341 -16.275 1.00 78.06 89 PHE A CA 1
ATOM 718 C C . PHE A 1 89 ? 15.377 -0.394 -16.340 1.00 78.06 89 PHE A C 1
ATOM 720 O O . PHE A 1 89 ? 15.667 -0.999 -17.368 1.00 78.06 89 PHE A O 1
ATOM 727 N N . LEU A 1 90 ? 16.151 -0.430 -15.255 1.00 76.06 90 LEU A N 1
ATOM 728 C CA . LEU A 1 90 ? 17.424 -1.156 -15.178 1.00 76.06 90 LEU A CA 1
ATOM 729 C C . LEU A 1 90 ? 17.255 -2.647 -15.483 1.00 76.06 90 LEU A C 1
ATOM 731 O O . LEU A 1 90 ? 18.053 -3.218 -16.217 1.00 76.06 90 LEU A O 1
ATOM 735 N N . THR A 1 91 ? 16.175 -3.273 -15.016 1.00 69.00 91 THR A N 1
ATOM 736 C CA . THR A 1 91 ? 15.870 -4.678 -15.356 1.00 69.00 91 THR A CA 1
ATOM 737 C C . THR A 1 91 ? 15.614 -4.912 -16.850 1.00 69.00 91 THR A C 1
ATOM 739 O O . THR A 1 91 ? 15.767 -6.033 -17.326 1.00 69.00 91 THR A O 1
ATOM 742 N N . HIS A 1 92 ? 15.259 -3.867 -17.599 1.00 65.56 92 HIS A N 1
ATOM 743 C CA . HIS A 1 92 ? 15.034 -3.918 -19.043 1.00 65.56 92 HIS A CA 1
ATOM 744 C C . HIS A 1 92 ? 16.216 -3.407 -19.880 1.00 65.56 92 HIS A C 1
ATOM 746 O O . HIS A 1 92 ? 16.341 -3.802 -21.036 1.00 65.56 92 HIS A O 1
ATOM 752 N N . P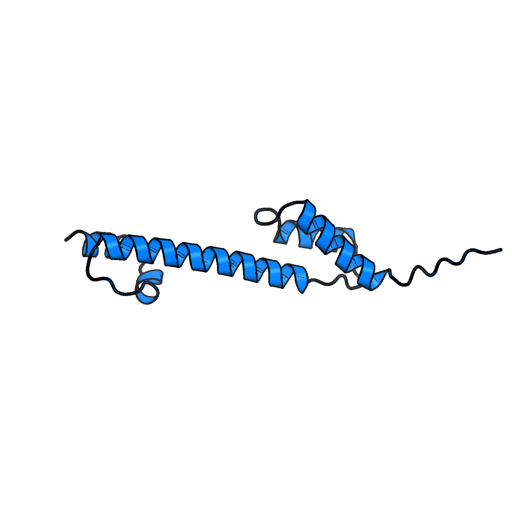HE A 1 93 ? 17.059 -2.543 -19.312 1.00 64.06 93 PHE A N 1
ATOM 753 C CA . PHE A 1 93 ? 18.136 -1.832 -20.009 1.00 64.06 93 PHE A CA 1
ATOM 754 C C . PHE A 1 93 ? 19.539 -2.121 -19.459 1.00 64.06 93 PHE A C 1
ATOM 756 O O . PHE A 1 93 ? 20.515 -1.609 -19.995 1.00 64.06 93 PHE A O 1
ATOM 763 N N . GLY A 1 94 ? 19.680 -2.997 -18.460 1.00 59.84 94 GLY A N 1
ATOM 764 C CA . GLY A 1 94 ? 20.970 -3.454 -17.922 1.00 59.84 94 GLY A CA 1
ATOM 765 C C . GLY A 1 94 ? 21.869 -4.186 -18.930 1.00 59.84 94 GLY A C 1
ATOM 766 O O . GLY A 1 94 ? 22.959 -4.617 -18.577 1.00 59.84 94 GLY A O 1
ATOM 767 N N . GLN A 1 95 ? 21.427 -4.313 -20.186 1.00 56.88 95 GLN A N 1
ATOM 768 C CA . GLN A 1 95 ? 22.216 -4.761 -21.332 1.00 56.88 95 GLN A CA 1
ATOM 769 C C . GLN A 1 95 ? 22.694 -3.615 -22.238 1.00 56.88 95 GLN A C 1
ATOM 771 O O . GLN A 1 95 ? 23.086 -3.887 -23.372 1.00 56.88 95 GLN A O 1
ATOM 776 N N . PHE A 1 96 ? 22.732 -2.355 -21.783 1.00 51.91 96 PHE A N 1
ATOM 777 C CA . PHE A 1 96 ? 23.602 -1.351 -22.413 1.00 51.91 96 PHE A CA 1
ATOM 778 C C . PHE A 1 96 ? 25.066 -1.731 -22.149 1.00 51.91 96 PHE A C 1
ATOM 780 O O . PHE A 1 96 ? 25.776 -1.138 -21.344 1.00 51.91 96 PHE A O 1
ATOM 787 N N . LYS A 1 97 ? 25.489 -2.809 -22.808 1.00 48.44 97 LYS A N 1
ATOM 788 C CA . LYS A 1 97 ? 26.870 -3.204 -22.986 1.00 48.44 97 LYS A CA 1
ATOM 789 C C . LYS A 1 97 ? 27.496 -2.042 -23.738 1.00 48.44 97 LYS A C 1
ATOM 791 O O . LYS A 1 97 ? 27.108 -1.765 -24.872 1.00 48.44 97 LYS A O 1
ATOM 796 N N . VAL A 1 98 ? 28.359 -1.312 -23.044 1.00 53.38 98 VAL A N 1
ATOM 797 C CA . VAL A 1 98 ? 29.150 -0.228 -23.609 1.00 53.38 98 VAL A CA 1
ATOM 798 C C . VAL A 1 98 ? 29.961 -0.847 -24.743 1.00 53.38 98 VAL A C 1
ATOM 800 O O . VAL A 1 98 ? 30.923 -1.575 -24.510 1.00 53.38 98 VAL A O 1
ATOM 803 N N . ASN A 1 99 ? 29.497 -0.658 -25.975 1.00 53.56 99 ASN A N 1
ATOM 804 C CA . ASN A 1 99 ? 30.319 -0.890 -27.146 1.00 53.56 99 ASN A CA 1
ATOM 805 C C . ASN A 1 99 ? 31.176 0.371 -27.269 1.00 53.56 99 ASN A C 1
ATOM 807 O O . ASN A 1 99 ? 30.846 1.288 -28.020 1.00 53.56 99 ASN A O 1
ATOM 811 N N . ASP A 1 100 ? 32.214 0.448 -26.433 1.00 50.12 100 ASP A N 1
ATOM 812 C CA . ASP A 1 100 ? 33.328 1.357 -26.666 1.00 50.12 100 ASP A CA 1
ATOM 813 C C . ASP A 1 100 ? 34.008 0.839 -27.932 1.00 50.12 100 ASP A C 1
ATOM 815 O O . ASP A 1 100 ? 34.789 -0.115 -27.914 1.00 50.12 100 ASP A O 1
ATOM 819 N N . ASN A 1 101 ? 33.591 1.393 -29.067 1.00 48.88 101 ASN A N 1
ATOM 820 C CA . ASN A 1 101 ? 34.247 1.151 -30.335 1.00 48.88 101 ASN A CA 1
ATOM 821 C C . ASN A 1 101 ? 35.586 1.901 -30.309 1.00 48.88 101 ASN A C 1
ATOM 823 O O . ASN A 1 101 ? 35.624 3.087 -29.981 1.00 48.88 101 ASN A O 1
ATOM 827 N N . THR A 1 102 ? 36.637 1.141 -30.615 1.00 46.47 102 THR A N 1
ATOM 828 C CA . THR A 1 102 ? 38.060 1.493 -30.732 1.00 46.47 102 THR A CA 1
ATOM 829 C C . THR A 1 102 ? 38.337 2.750 -31.547 1.00 46.47 102 THR A C 1
ATOM 831 O O . THR A 1 102 ? 37.640 2.954 -32.567 1.00 46.47 102 THR A O 1
#

Secondary structure (DSSP, 8-state):
-HHHHHHHHS-HHHHTTSPP-SSHHHHHHHHHHHHHHHHHHHHHHHHHHHHH----SSS-HHHHHHHHHHHHTTTS-HHHHHHHHHHHHHHHHTT-------

Radius of gyration: 22.69 Å; chains: 1; bounding box: 63×19×59 Å

Foldseek 3Di:
DQLVVVLVPDDPVCNVVQDDDDDPVVSVVSVVVSVVVVVVVLLVVLVVVLLVLADDVPDDLVVSLVVSCVSPVPPDDPVVSVVSSVVSVCVVVVPVPPPPDD

Sequence (102 aa):
MCLIIIKRSILEAFQGSIPKSQSARKFLIKFEQFFTINEKAEVINLLAKLISMKYKGKRNIRKYIMKMSNLASNQFGEDLLMHLVLISFLTHFGQFKVNDNT

pLDDT: mean 77.96, std 10.1, range [46.47, 88.5]